Protein AF-A0A414UPX4-F1 (afdb_monomer_lite)

Radius of gyration: 13.59 Å; chains: 1; bounding box: 32×34×32 Å

Secondary structure (DSSP, 8-state):
--HHHHHHTTSEEEEEE-BTTBSSS--EEEEEETTEEEEEEEGGGPPPPHHHHHHHHHHIIIIIS-------

Sequence (72 aa):
ATYIDRVAKGETTILFLRKKQDPETPFYTMEVNNGVMIQCRAKYNGDMTEEVKEFVELFKRKKLKRTERKAG

Structure (mmCIF, N/CA/C/O backbone):
data_AF-A0A414UPX4-F1
#
_entry.id   AF-A0A414UPX4-F1
#
loop_
_atom_site.group_PDB
_atom_site.id
_atom_site.type_symbol
_atom_site.label_atom_id
_atom_site.label_alt_id
_atom_site.label_comp_id
_atom_site.label_asym_id
_atom_site.label_entity_id
_atom_site.label_seq_id
_atom_site.pdbx_PDB_ins_code
_atom_site.Cartn_x
_atom_site.Cartn_y
_atom_site.Cartn_z
_atom_site.occupancy
_atom_site.B_iso_or_equiv
_atom_site.auth_seq_id
_atom_site.auth_comp_id
_atom_site.auth_asym_id
_atom_site.auth_atom_id
_atom_site.pdbx_PDB_model_num
ATOM 1 N N . ALA A 1 1 ? 12.259 5.521 -17.136 1.00 59.38 1 ALA A N 1
ATOM 2 C CA . ALA A 1 1 ? 11.196 4.592 -16.710 1.00 59.38 1 ALA A CA 1
ATOM 3 C C . ALA A 1 1 ? 10.266 5.349 -15.787 1.00 59.38 1 ALA A C 1
ATOM 5 O O . ALA A 1 1 ? 10.702 5.802 -14.731 1.00 59.38 1 ALA A O 1
ATOM 6 N N . THR A 1 2 ? 9.040 5.569 -16.235 1.00 78.94 2 THR A N 1
ATOM 7 C CA . THR A 1 2 ? 7.994 6.185 -15.423 1.00 78.94 2 THR A CA 1
ATOM 8 C C . THR A 1 2 ? 7.547 5.209 -14.333 1.00 78.94 2 THR A C 1
ATOM 10 O O . THR A 1 2 ? 7.818 4.009 -14.400 1.00 78.94 2 THR A O 1
ATOM 13 N N . TYR A 1 3 ? 6.863 5.721 -13.312 1.00 68.56 3 TYR A N 1
ATOM 14 C CA . TYR A 1 3 ? 6.222 4.901 -12.281 1.00 68.56 3 TYR A CA 1
ATOM 15 C C . TYR A 1 3 ? 5.364 3.774 -12.886 1.00 68.56 3 TYR A C 1
ATOM 17 O O . TYR A 1 3 ? 5.423 2.633 -12.436 1.00 68.56 3 TYR A O 1
ATOM 25 N N . ILE A 1 4 ? 4.652 4.085 -13.974 1.00 77.06 4 ILE A N 1
ATOM 26 C CA . ILE A 1 4 ? 3.775 3.163 -14.703 1.00 77.06 4 ILE A CA 1
ATOM 27 C C . ILE A 1 4 ? 4.576 2.013 -15.325 1.00 77.06 4 ILE A C 1
ATOM 29 O O . ILE A 1 4 ? 4.173 0.861 -15.191 1.00 77.06 4 ILE A O 1
ATOM 33 N N . ASP A 1 5 ? 5.738 2.293 -15.923 1.00 78.62 5 ASP A N 1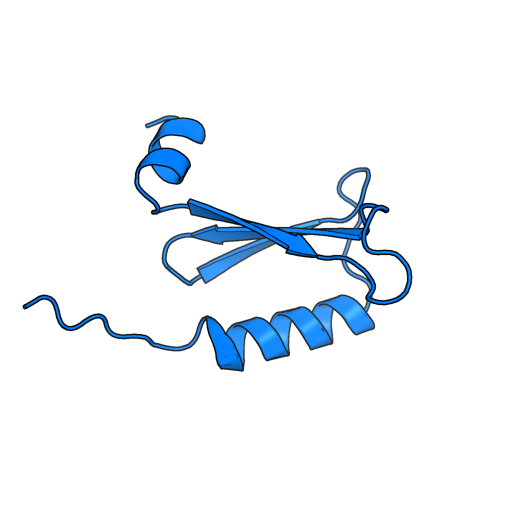
ATOM 34 C CA . ASP A 1 5 ? 6.578 1.251 -16.533 1.00 78.62 5 ASP A CA 1
ATOM 35 C C . ASP A 1 5 ? 7.052 0.224 -15.496 1.00 78.62 5 ASP A C 1
ATOM 37 O O . ASP A 1 5 ? 7.092 -0.973 -15.772 1.00 78.62 5 ASP A O 1
ATOM 41 N N . ARG A 1 6 ? 7.408 0.682 -14.288 1.00 75.62 6 ARG A N 1
ATOM 42 C CA . ARG A 1 6 ? 7.867 -0.194 -13.194 1.00 75.62 6 ARG A CA 1
ATOM 43 C C . ARG A 1 6 ? 6.735 -1.053 -12.642 1.00 75.62 6 ARG A C 1
ATOM 45 O O . ARG A 1 6 ? 6.954 -2.215 -12.308 1.00 75.62 6 ARG A O 1
ATOM 52 N N . VAL A 1 7 ? 5.525 -0.499 -12.576 1.00 76.00 7 VAL A N 1
ATOM 53 C CA . VAL A 1 7 ? 4.324 -1.255 -12.201 1.00 76.00 7 VAL A CA 1
ATOM 54 C C . VAL A 1 7 ? 3.996 -2.300 -13.267 1.00 76.00 7 VAL A C 1
ATOM 56 O O . VAL A 1 7 ? 3.798 -3.465 -12.935 1.00 76.00 7 VAL A O 1
ATOM 59 N N . ALA A 1 8 ? 4.026 -1.925 -14.549 1.00 76.75 8 ALA A N 1
ATOM 60 C CA . ALA A 1 8 ? 3.760 -2.838 -15.661 1.00 76.75 8 ALA A CA 1
ATOM 61 C C . ALA A 1 8 ? 4.766 -4.002 -15.729 1.00 76.75 8 ALA A C 1
ATOM 63 O O . ALA A 1 8 ? 4.395 -5.123 -16.066 1.00 76.75 8 ALA A O 1
ATOM 64 N N . LYS A 1 9 ? 6.029 -3.757 -15.362 1.00 80.62 9 LYS A N 1
ATOM 65 C CA . LYS A 1 9 ? 7.077 -4.787 -15.274 1.00 80.62 9 LYS A CA 1
ATOM 66 C C . LYS A 1 9 ? 7.002 -5.660 -14.018 1.00 80.62 9 LYS A C 1
ATOM 68 O O . LYS A 1 9 ? 7.765 -6.615 -13.905 1.00 80.62 9 LYS A O 1
ATOM 73 N N . GLY A 1 10 ? 6.126 -5.340 -13.064 1.00 75.19 10 GLY A N 1
ATOM 74 C CA . GLY A 1 10 ? 6.047 -6.032 -11.775 1.00 75.19 10 GLY A CA 1
ATOM 75 C C . GLY A 1 10 ? 7.192 -5.698 -10.810 1.00 75.19 10 GLY A C 1
ATOM 76 O O . GLY A 1 10 ? 7.312 -6.337 -9.767 1.00 75.19 10 GLY A O 1
ATOM 77 N N . GLU A 1 11 ? 8.013 -4.692 -11.123 1.00 82.06 11 GLU A N 1
ATOM 78 C CA . GLU A 1 11 ? 9.063 -4.184 -10.231 1.00 82.06 11 GLU A CA 1
ATOM 79 C C . GLU A 1 11 ? 8.445 -3.438 -9.042 1.00 82.06 11 GLU A C 1
ATOM 81 O O . GLU A 1 11 ? 8.933 -3.546 -7.918 1.00 82.06 11 GLU A O 1
ATOM 86 N N . THR A 1 12 ? 7.344 -2.715 -9.279 1.00 83.62 12 THR A N 1
ATOM 87 C CA . THR A 1 12 ? 6.538 -2.061 -8.242 1.00 83.62 12 THR A CA 1
ATOM 88 C C . THR A 1 12 ? 5.165 -2.722 -8.146 1.00 83.62 12 THR A C 1
ATOM 90 O O . THR A 1 12 ? 4.409 -2.768 -9.109 1.00 83.62 12 THR A O 1
ATOM 93 N N . THR A 1 13 ? 4.814 -3.200 -6.958 1.00 86.00 13 THR A N 1
ATOM 94 C CA . THR A 1 13 ? 3.497 -3.739 -6.617 1.00 86.00 13 THR A CA 1
ATOM 95 C C . THR A 1 13 ? 2.781 -2.777 -5.677 1.00 86.00 13 THR A C 1
ATOM 97 O O . THR A 1 13 ? 3.287 -2.455 -4.600 1.00 86.00 13 THR A O 1
ATOM 100 N N . ILE A 1 14 ? 1.585 -2.346 -6.070 1.00 88.12 14 ILE A N 1
ATOM 101 C CA . ILE A 1 14 ? 0.702 -1.517 -5.247 1.00 88.12 14 ILE A CA 1
ATOM 102 C C . ILE A 1 14 ? -0.331 -2.438 -4.597 1.00 88.12 14 ILE A C 1
ATOM 104 O O . ILE A 1 14 ? -1.025 -3.188 -5.281 1.00 88.12 14 ILE A O 1
ATOM 108 N N . LEU A 1 15 ? -0.425 -2.392 -3.272 1.00 89.75 15 LEU A N 1
ATOM 109 C CA . LEU A 1 15 ? -1.355 -3.179 -2.473 1.00 89.75 15 LEU A CA 1
ATOM 110 C C . LEU A 1 15 ? -2.333 -2.251 -1.756 1.00 89.75 15 LEU A C 1
ATOM 112 O O . LEU A 1 15 ? -1.954 -1.214 -1.212 1.00 89.75 15 LEU A O 1
ATOM 116 N N . PHE A 1 16 ? -3.596 -2.658 -1.709 1.00 90.56 16 PHE A N 1
ATOM 117 C CA . PHE A 1 16 ? -4.648 -1.923 -1.020 1.00 90.56 16 PHE A CA 1
ATOM 118 C C . PHE A 1 16 ? -5.012 -2.639 0.274 1.00 90.56 16 PHE A C 1
ATOM 120 O O . PHE A 1 16 ? -5.549 -3.746 0.255 1.00 90.56 16 PHE A O 1
ATOM 127 N N . LEU A 1 17 ? -4.732 -1.998 1.406 1.00 89.88 17 LEU A N 1
ATOM 128 C CA . LEU A 1 17 ? -5.158 -2.483 2.708 1.00 89.88 17 LEU A CA 1
ATOM 129 C C . LEU A 1 17 ? -6.605 -2.048 2.949 1.00 89.88 17 LEU A C 1
ATOM 131 O O . LEU A 1 17 ? -6.978 -0.893 2.698 1.00 89.88 17 LEU A O 1
ATOM 135 N N . ARG A 1 18 ? -7.418 -2.987 3.426 1.00 91.94 18 ARG A N 1
ATOM 136 C CA . ARG A 1 18 ? -8.837 -2.807 3.742 1.00 91.94 18 ARG A CA 1
ATOM 137 C C . ARG A 1 18 ? -9.150 -3.482 5.068 1.00 91.94 18 ARG A C 1
ATOM 139 O O . ARG A 1 18 ? -8.489 -4.453 5.442 1.00 91.94 18 ARG A O 1
ATOM 146 N N . LYS A 1 19 ? -10.158 -2.978 5.777 1.00 88.38 19 LYS A N 1
ATOM 147 C CA . LYS A 1 19 ? -10.661 -3.644 6.981 1.00 88.38 19 LYS A CA 1
ATOM 148 C C . LYS A 1 19 ? -11.574 -4.787 6.557 1.00 88.38 19 LYS A C 1
ATOM 150 O O . LYS A 1 19 ? -12.366 -4.640 5.640 1.00 88.38 19 LYS A O 1
ATOM 155 N N . LYS A 1 20 ? -11.510 -5.925 7.251 1.00 89.38 20 LYS A N 1
ATOM 156 C CA . LYS A 1 20 ? -12.364 -7.084 6.928 1.00 89.38 20 LYS A CA 1
ATOM 157 C C . LYS A 1 20 ? -13.861 -6.757 7.013 1.00 89.38 20 LYS A C 1
ATOM 159 O O . LYS A 1 20 ? -14.641 -7.298 6.244 1.00 89.38 20 LYS A O 1
ATOM 164 N N . GLN A 1 21 ? -14.238 -5.898 7.960 1.00 91.69 21 GLN A N 1
ATOM 165 C CA . GLN A 1 21 ? -15.622 -5.462 8.157 1.00 91.69 21 GLN A CA 1
ATOM 166 C C . GLN A 1 21 ? -16.080 -4.449 7.100 1.00 91.69 21 GLN A C 1
ATOM 168 O O . GLN A 1 21 ? -17.278 -4.278 6.921 1.00 91.69 21 GLN A O 1
ATOM 173 N N . ASP A 1 22 ? -15.140 -3.795 6.415 1.00 90.88 22 ASP A N 1
ATOM 174 C CA . ASP A 1 22 ? -15.425 -2.762 5.424 1.00 90.88 22 ASP A CA 1
ATOM 175 C C . ASP A 1 22 ? -14.412 -2.839 4.262 1.00 90.88 22 ASP A C 1
ATOM 177 O O . ASP A 1 22 ? -13.401 -2.122 4.242 1.00 90.88 22 ASP A O 1
ATOM 181 N N . PRO A 1 23 ? -14.613 -3.794 3.334 1.00 89.81 23 PRO A N 1
ATOM 182 C CA . PRO A 1 23 ? -13.697 -4.028 2.224 1.00 89.81 23 PRO A CA 1
ATOM 183 C C . PRO A 1 23 ? -13.787 -2.956 1.128 1.00 89.81 23 PRO A C 1
ATOM 185 O O . PRO A 1 23 ? -12.823 -2.777 0.380 1.00 89.81 23 PRO A O 1
ATOM 188 N N . GLU A 1 24 ? -14.915 -2.250 1.028 1.00 90.56 24 GLU A N 1
ATOM 189 C CA . GLU A 1 24 ? -15.136 -1.227 0.001 1.00 90.56 24 GLU A CA 1
ATOM 190 C C . GLU A 1 24 ? -14.503 0.114 0.382 1.00 90.56 24 GLU A C 1
ATOM 192 O O . GLU A 1 24 ? -14.043 0.852 -0.494 1.00 90.56 24 GLU A O 1
ATOM 197 N N . THR A 1 25 ? -14.368 0.404 1.678 1.00 88.44 25 THR A N 1
ATOM 198 C CA . THR A 1 25 ? -13.749 1.649 2.138 1.00 88.44 25 THR A CA 1
ATOM 199 C C . THR A 1 25 ? -12.220 1.602 2.094 1.00 88.44 25 THR A C 1
ATOM 201 O O . THR A 1 25 ? -11.587 0.753 2.735 1.00 88.44 25 THR A O 1
ATOM 204 N N . PRO A 1 26 ? -11.567 2.564 1.413 1.00 87.81 26 PRO A N 1
ATOM 205 C CA 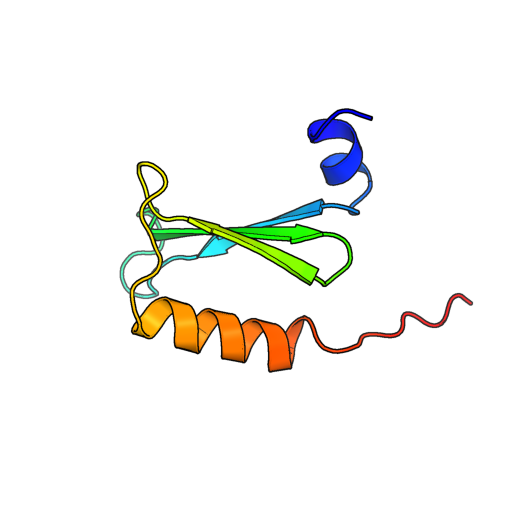. PRO A 1 26 ? -10.119 2.677 1.434 1.00 87.81 26 PRO A CA 1
ATOM 206 C C . PRO A 1 26 ? -9.557 2.943 2.827 1.00 87.81 26 PRO A C 1
ATOM 208 O O . PRO A 1 26 ? -9.982 3.874 3.505 1.00 87.81 26 PRO A O 1
ATOM 211 N N . PHE A 1 27 ? -8.553 2.157 3.223 1.00 89.31 27 PHE A N 1
ATOM 212 C CA . PHE A 1 27 ? -7.883 2.311 4.514 1.00 89.31 27 PHE A CA 1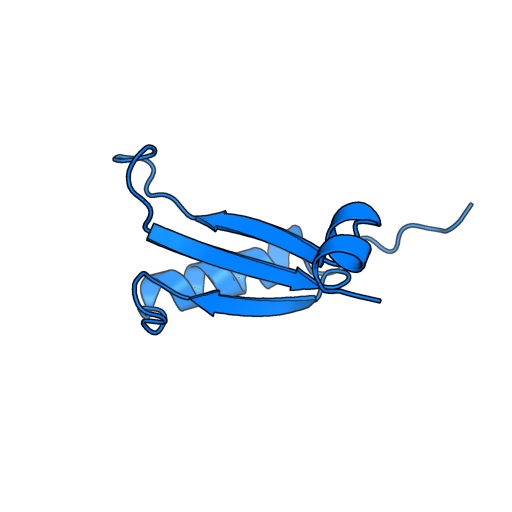
ATOM 213 C C . PHE A 1 27 ? -6.440 2.799 4.336 1.00 89.31 27 PHE A C 1
ATOM 215 O O . PHE A 1 27 ? -6.149 3.960 4.617 1.00 89.31 27 PHE A O 1
ATOM 222 N N . TYR A 1 28 ? -5.561 1.957 3.787 1.00 92.12 28 TYR A N 1
ATOM 223 C CA . TYR A 1 28 ? -4.182 2.329 3.454 1.00 92.12 28 TYR A CA 1
ATOM 224 C C . TYR A 1 28 ? -3.789 1.808 2.073 1.00 92.12 28 TYR A C 1
ATOM 226 O O . TYR A 1 28 ? -4.327 0.808 1.588 1.00 92.12 28 TYR A O 1
ATOM 234 N N . THR A 1 29 ? -2.816 2.471 1.462 1.00 91.81 29 THR A N 1
ATOM 235 C CA . THR A 1 29 ? -2.154 2.019 0.238 1.00 91.81 29 THR A CA 1
ATOM 236 C C . THR A 1 29 ? -0.698 1.728 0.558 1.00 91.81 29 THR A C 1
ATOM 238 O O . THR A 1 29 ? -0.007 2.569 1.132 1.00 91.81 29 THR A O 1
ATOM 241 N N . MET A 1 30 ? -0.244 0.534 0.195 1.00 91.00 30 MET A N 1
ATOM 242 C CA . MET A 1 30 ? 1.116 0.055 0.405 1.00 91.00 30 MET A CA 1
ATOM 243 C C . MET A 1 30 ? 1.813 -0.090 -0.944 1.00 91.00 30 MET A C 1
ATOM 245 O O . MET A 1 30 ? 1.253 -0.657 -1.877 1.00 91.00 30 MET A O 1
ATOM 249 N N . GLU A 1 31 ? 3.052 0.371 -1.035 1.00 90.19 31 GLU A N 1
ATOM 250 C CA . GLU A 1 31 ? 3.886 0.192 -2.218 1.00 90.19 31 GLU A CA 1
ATOM 251 C C . GLU A 1 31 ? 5.087 -0.682 -1.882 1.00 90.19 31 GLU A C 1
ATOM 253 O O . GLU A 1 31 ? 5.833 -0.420 -0.933 1.00 90.19 31 GLU A O 1
ATOM 258 N N . VAL A 1 32 ? 5.264 -1.730 -2.677 1.00 87.69 32 VAL A N 1
ATOM 259 C CA . VAL A 1 32 ? 6.365 -2.681 -2.583 1.00 87.69 32 VAL A CA 1
ATOM 260 C C . VAL A 1 32 ? 7.172 -2.585 -3.862 1.00 87.69 32 VAL A C 1
ATOM 262 O O . VAL A 1 32 ? 6.630 -2.818 -4.935 1.00 87.69 32 VAL A O 1
ATOM 265 N N . ASN A 1 33 ? 8.465 -2.309 -3.770 1.00 83.88 33 ASN A N 1
ATOM 266 C CA . ASN A 1 33 ? 9.373 -2.394 -4.903 1.00 83.88 33 ASN A CA 1
ATOM 267 C C . ASN A 1 33 ? 10.328 -3.572 -4.699 1.00 83.88 33 ASN A C 1
ATOM 269 O O . ASN A 1 33 ? 11.023 -3.616 -3.688 1.00 83.88 33 ASN A O 1
ATOM 273 N N . ASN A 1 34 ? 10.337 -4.538 -5.621 1.00 80.00 34 ASN A N 1
ATOM 274 C CA . ASN A 1 34 ? 11.214 -5.716 -5.568 1.00 80.00 34 ASN A CA 1
ATOM 275 C C . ASN A 1 34 ? 11.204 -6.448 -4.208 1.00 80.00 34 ASN A C 1
ATOM 277 O O . ASN A 1 34 ? 12.236 -6.875 -3.695 1.00 80.00 34 ASN A O 1
ATOM 281 N N . GLY A 1 35 ? 10.027 -6.565 -3.586 1.00 77.12 35 GLY A N 1
ATOM 282 C CA . GLY A 1 35 ? 9.880 -7.189 -2.268 1.00 77.12 35 GLY A CA 1
ATOM 283 C C . GLY A 1 35 ? 10.278 -6.296 -1.088 1.00 77.12 35 GLY A C 1
ATOM 284 O O . GLY A 1 35 ? 10.194 -6.726 0.054 1.00 77.12 35 GLY A O 1
ATOM 285 N N . VAL A 1 36 ? 10.661 -5.042 -1.312 1.00 82.12 36 VAL A N 1
ATOM 286 C CA . VAL A 1 36 ? 10.932 -4.062 -0.256 1.00 82.12 36 VAL A CA 1
ATOM 287 C C . VAL A 1 36 ? 9.750 -3.112 -0.141 1.00 82.12 36 VAL A C 1
ATOM 289 O O . VAL A 1 36 ? 9.311 -2.518 -1.119 1.00 82.12 36 VAL A O 1
ATOM 292 N N . MET A 1 37 ? 9.214 -2.952 1.065 1.00 84.56 37 MET A N 1
ATOM 293 C CA . MET A 1 37 ? 8.182 -1.949 1.320 1.00 84.56 37 MET A CA 1
ATOM 294 C C . MET A 1 37 ? 8.788 -0.544 1.235 1.00 84.56 37 MET A C 1
ATOM 296 O O . MET A 1 37 ? 9.653 -0.211 2.043 1.00 84.56 37 MET A O 1
ATOM 300 N N . ILE A 1 38 ? 8.299 0.272 0.304 1.00 87.50 38 ILE A N 1
ATOM 301 C CA . ILE A 1 38 ? 8.752 1.655 0.108 1.00 87.50 38 ILE A CA 1
ATOM 302 C C . ILE A 1 38 ? 7.887 2.626 0.905 1.00 87.50 38 ILE A C 1
ATOM 304 O O . ILE A 1 38 ? 8.405 3.506 1.588 1.00 87.50 38 ILE A O 1
ATOM 308 N N . GLN A 1 39 ? 6.566 2.454 0.851 1.00 87.06 39 GLN A N 1
ATOM 309 C CA . GLN A 1 39 ? 5.640 3.350 1.535 1.00 87.06 39 GLN A CA 1
ATOM 310 C C . GLN A 1 39 ? 4.345 2.656 1.943 1.00 87.06 39 GLN A C 1
ATOM 312 O O . GLN A 1 39 ? 3.908 1.693 1.316 1.00 87.06 39 GLN A O 1
ATOM 317 N N . CYS A 1 40 ? 3.726 3.180 2.997 1.00 89.06 40 CYS A N 1
ATOM 318 C CA . CYS A 1 40 ? 2.365 2.868 3.403 1.00 89.06 40 CYS A CA 1
ATOM 319 C C . CYS A 1 40 ? 1.709 4.169 3.871 1.00 89.06 40 CYS A C 1
ATOM 321 O O . CYS A 1 40 ? 2.204 4.804 4.804 1.00 89.06 40 CYS A O 1
ATOM 323 N N . ARG A 1 41 ? 0.649 4.598 3.183 1.00 91.31 41 ARG A N 1
ATOM 324 C CA . ARG A 1 41 ? -0.005 5.894 3.409 1.00 91.31 41 ARG A CA 1
ATOM 325 C C . ARG A 1 41 ? -1.516 5.736 3.496 1.00 91.31 41 ARG A C 1
ATOM 327 O O . ARG A 1 41 ? -2.112 4.981 2.725 1.00 91.31 41 ARG A O 1
ATOM 334 N N . ALA A 1 42 ? -2.117 6.448 4.444 1.00 88.69 42 ALA A N 1
ATOM 335 C CA . ALA A 1 42 ? -3.561 6.615 4.542 1.00 88.69 42 ALA A CA 1
ATOM 336 C C . ALA A 1 42 ? -4.041 7.701 3.567 1.00 88.69 42 ALA A C 1
ATOM 338 O O . ALA A 1 42 ? -3.257 8.337 2.853 1.00 88.69 42 ALA A O 1
ATOM 339 N N . LYS A 1 43 ? -5.355 7.936 3.555 1.00 84.31 43 LYS A N 1
ATOM 340 C CA . LYS A 1 43 ? -5.963 9.078 2.864 1.00 84.31 43 LYS A CA 1
ATOM 341 C C . LYS A 1 43 ? -5.222 10.380 3.226 1.00 84.31 43 LYS A C 1
ATOM 343 O O . LYS A 1 43 ? -4.833 10.571 4.375 1.00 84.31 43 LYS A O 1
ATOM 348 N N . TYR A 1 44 ? -5.026 11.258 2.241 1.00 83.75 44 TYR A N 1
ATOM 349 C CA . TYR A 1 44 ? -4.286 12.526 2.380 1.00 83.75 44 TYR A CA 1
ATOM 350 C C . TYR A 1 44 ? -2.817 12.378 2.819 1.00 83.75 44 TYR A C 1
ATOM 352 O O . TYR A 1 44 ? -2.300 13.229 3.533 1.00 83.75 44 TYR A O 1
ATOM 360 N N . ASN A 1 45 ? -2.137 11.304 2.400 1.00 82.31 45 ASN A N 1
ATOM 361 C CA . ASN A 1 45 ? -0.764 10.983 2.821 1.00 82.31 45 ASN A CA 1
ATOM 362 C C . ASN A 1 45 ? -0.602 10.812 4.340 1.00 82.31 45 ASN A C 1
ATOM 364 O O . ASN A 1 45 ? 0.516 10.900 4.853 1.00 82.31 45 ASN A O 1
ATOM 368 N N . GLY A 1 46 ? -1.703 10.521 5.043 1.00 86.00 46 GLY A N 1
ATOM 369 C CA . GLY A 1 46 ? -1.700 10.293 6.480 1.00 86.00 46 GLY A CA 1
ATOM 370 C C . GLY A 1 46 ? -0.730 9.184 6.881 1.00 86.00 46 GLY A C 1
ATOM 371 O O . GLY A 1 46 ? -0.526 8.208 6.146 1.00 86.00 46 GLY A O 1
ATOM 372 N N . ASP A 1 47 ? -0.125 9.349 8.052 1.00 87.25 47 ASP A N 1
ATOM 373 C CA . ASP A 1 47 ? 0.784 8.361 8.613 1.00 87.25 47 ASP A CA 1
ATOM 374 C C . ASP A 1 47 ? 0.044 7.094 9.064 1.00 87.25 47 ASP A C 1
ATOM 376 O O . ASP A 1 47 ? -1.180 7.040 9.233 1.00 87.25 47 ASP A O 1
ATOM 380 N N . MET A 1 48 ? 0.817 6.026 9.236 1.00 86.81 48 MET A N 1
ATOM 381 C CA . MET A 1 48 ? 0.310 4.780 9.794 1.00 86.81 48 MET A CA 1
ATOM 382 C C . MET A 1 48 ? -0.018 4.952 11.276 1.00 86.81 48 MET A C 1
ATOM 384 O O . MET A 1 48 ? 0.808 5.449 12.046 1.00 86.81 48 MET A O 1
ATOM 388 N N . THR A 1 49 ? -1.186 4.456 11.684 1.00 90.31 49 THR A N 1
ATOM 389 C CA . THR A 1 49 ? -1.449 4.161 13.096 1.00 90.31 49 THR A CA 1
ATOM 390 C C . THR A 1 49 ? -0.544 3.024 13.572 1.00 90.31 49 THR A C 1
ATOM 392 O O . THR A 1 49 ? -0.004 2.266 12.762 1.00 90.31 49 THR A O 1
ATOM 395 N N . GLU A 1 50 ? -0.380 2.878 14.886 1.00 89.31 50 GLU A N 1
ATOM 396 C CA . GLU A 1 50 ? 0.495 1.845 15.454 1.00 89.31 50 GLU A CA 1
ATOM 397 C C . GLU A 1 50 ? 0.048 0.424 15.070 1.00 89.31 50 GLU A C 1
ATOM 399 O O . GLU A 1 50 ? 0.860 -0.375 14.613 1.00 89.31 50 GLU A O 1
ATOM 404 N N . GLU A 1 51 ? -1.262 0.160 15.089 1.00 88.00 51 GLU A N 1
ATOM 405 C CA . GLU A 1 51 ? -1.861 -1.098 14.612 1.00 88.00 51 GLU A CA 1
ATOM 406 C C . GLU A 1 51 ? -1.450 -1.427 13.164 1.00 88.00 51 GLU A C 1
ATOM 408 O O . GLU A 1 51 ? -1.090 -2.558 12.828 1.00 88.00 51 GLU A O 1
ATOM 413 N N . VAL A 1 52 ? -1.470 -0.420 12.286 1.00 88.50 52 VAL A N 1
ATOM 414 C CA . VAL A 1 52 ? -1.120 -0.596 10.873 1.00 88.50 52 VAL A CA 1
ATOM 415 C C . VAL A 1 52 ? 0.378 -0.808 10.714 1.00 88.50 52 VAL A C 1
ATOM 417 O O . VAL A 1 52 ? 0.775 -1.639 9.900 1.00 88.50 52 VAL A O 1
ATOM 420 N N . LYS A 1 53 ? 1.217 -0.128 11.503 1.00 89.44 53 LYS A N 1
ATOM 421 C CA . LYS A 1 53 ? 2.665 -0.383 11.509 1.00 89.44 53 LYS A CA 1
ATOM 422 C C . LYS A 1 53 ? 2.970 -1.819 11.919 1.00 89.44 53 LYS A C 1
ATOM 424 O O . LYS A 1 53 ? 3.733 -2.485 11.225 1.00 89.44 53 LYS A O 1
ATOM 429 N N . GLU A 1 54 ? 2.353 -2.320 12.987 1.00 91.06 54 GLU A N 1
ATOM 430 C CA . GLU A 1 54 ? 2.540 -3.702 13.443 1.00 91.06 54 GLU A CA 1
ATOM 431 C C . GLU A 1 54 ? 2.115 -4.716 12.376 1.00 91.06 54 GLU A C 1
ATOM 433 O O . GLU A 1 54 ? 2.851 -5.668 12.084 1.00 91.06 54 GLU A O 1
ATOM 438 N N . PHE A 1 55 ? 0.963 -4.486 11.737 1.00 90.25 55 PHE A N 1
ATOM 439 C CA . PHE A 1 55 ? 0.497 -5.308 10.623 1.00 90.25 55 PHE A CA 1
ATOM 440 C C . PHE A 1 55 ? 1.477 -5.275 9.447 1.00 90.25 55 PHE A C 1
ATOM 442 O O . PHE A 1 55 ? 1.831 -6.322 8.903 1.00 90.25 55 PHE A O 1
ATOM 449 N N . VAL A 1 56 ? 1.932 -4.085 9.055 1.00 88.50 56 VAL A N 1
ATOM 450 C CA . VAL A 1 56 ? 2.874 -3.886 7.951 1.00 88.50 56 VAL A CA 1
ATOM 451 C C . VAL A 1 56 ? 4.205 -4.576 8.249 1.00 88.50 56 VAL A C 1
ATOM 453 O O . VAL A 1 56 ? 4.738 -5.259 7.379 1.00 88.50 56 VAL A O 1
ATOM 456 N N . GLU A 1 57 ? 4.724 -4.489 9.472 1.00 88.25 57 GLU A N 1
ATOM 457 C CA . GLU A 1 57 ? 5.931 -5.208 9.887 1.00 88.25 57 GLU A CA 1
ATOM 458 C C . GLU A 1 57 ? 5.735 -6.728 9.861 1.00 88.25 57 GLU A C 1
ATOM 460 O O . GLU A 1 57 ? 6.588 -7.471 9.366 1.00 88.25 57 GLU A O 1
ATOM 465 N N . LEU A 1 58 ? 4.585 -7.222 10.324 1.00 88.94 58 LEU A N 1
ATOM 466 C CA . LEU A 1 58 ? 4.245 -8.639 10.220 1.00 88.94 58 LEU A CA 1
ATOM 467 C C . LEU A 1 58 ? 4.158 -9.089 8.755 1.00 88.94 58 LEU A C 1
ATOM 469 O O . LEU A 1 58 ? 4.676 -10.153 8.407 1.00 88.94 58 LEU A O 1
ATOM 473 N N . PHE A 1 59 ? 3.542 -8.276 7.897 1.00 88.19 59 PHE A N 1
ATOM 474 C CA . PHE A 1 59 ? 3.438 -8.515 6.463 1.00 88.19 59 PHE A CA 1
ATOM 475 C C . PHE A 1 59 ? 4.821 -8.549 5.811 1.00 88.19 59 PHE A C 1
ATOM 477 O O . PHE A 1 59 ? 5.138 -9.513 5.112 1.00 88.19 59 PHE A O 1
ATOM 484 N N . LYS A 1 60 ? 5.692 -7.576 6.114 1.00 85.81 60 LYS A N 1
ATOM 485 C CA . LYS A 1 60 ? 7.089 -7.569 5.663 1.00 85.81 60 LYS A CA 1
ATOM 486 C C . LYS A 1 60 ? 7.789 -8.871 6.051 1.00 85.81 60 LYS A C 1
ATOM 488 O O . LYS A 1 60 ? 8.375 -9.545 5.207 1.00 85.81 60 LYS A O 1
ATOM 493 N N . ARG A 1 61 ? 7.680 -9.289 7.314 1.00 84.31 61 ARG A N 1
ATOM 494 C CA . ARG A 1 61 ? 8.323 -10.522 7.795 1.00 84.31 61 ARG A CA 1
ATOM 495 C C . ARG A 1 61 ? 7.766 -11.798 7.163 1.00 84.31 61 ARG A C 1
ATOM 497 O O . ARG A 1 61 ? 8.541 -12.717 6.943 1.00 84.31 61 ARG A O 1
ATOM 504 N N . LYS A 1 62 ? 6.457 -11.884 6.911 1.00 84.56 62 LYS A N 1
ATOM 505 C CA . LYS A 1 62 ? 5.804 -13.120 6.436 1.00 84.56 62 LYS A CA 1
ATOM 506 C C . LYS A 1 62 ? 5.716 -13.249 4.918 1.00 84.56 62 LYS A C 1
ATOM 508 O O . LYS A 1 62 ? 5.642 -14.366 4.418 1.00 84.56 62 LYS A O 1
ATOM 513 N N . LYS A 1 63 ? 5.617 -12.130 4.201 1.00 80.69 63 LYS A N 1
ATOM 514 C CA . LYS A 1 63 ? 5.313 -12.097 2.762 1.00 80.69 63 LYS A CA 1
ATOM 515 C C . LYS A 1 63 ? 6.415 -11.459 1.928 1.00 80.69 63 LYS A C 1
ATOM 517 O O . LYS A 1 63 ? 6.526 -11.794 0.757 1.00 80.69 63 LYS A O 1
ATOM 522 N N . LEU A 1 64 ? 7.221 -10.577 2.520 1.00 76.69 64 LEU A N 1
ATOM 523 C CA . LEU A 1 64 ? 8.303 -9.887 1.816 1.00 76.69 64 LEU A CA 1
ATOM 524 C C . LEU A 1 64 ? 9.690 -10.475 2.105 1.00 76.69 64 LEU A C 1
ATOM 526 O O . LEU A 1 64 ? 10.568 -10.422 1.247 1.00 76.69 64 LEU A O 1
ATOM 530 N N . LYS A 1 65 ? 9.906 -11.095 3.274 1.00 62.91 65 LYS A N 1
ATOM 531 C CA . LYS A 1 65 ? 11.140 -11.848 3.528 1.00 62.91 65 LYS A CA 1
ATOM 532 C C . LYS A 1 65 ? 11.171 -13.116 2.668 1.00 62.91 65 LYS A C 1
ATOM 534 O O . LYS A 1 65 ? 10.604 -14.139 3.028 1.00 62.91 65 LYS A O 1
ATOM 539 N N . ARG A 1 66 ? 11.928 -13.012 1.574 1.00 55.38 66 ARG A N 1
ATOM 540 C CA . ARG A 1 66 ? 12.601 -14.095 0.848 1.00 55.38 66 ARG A CA 1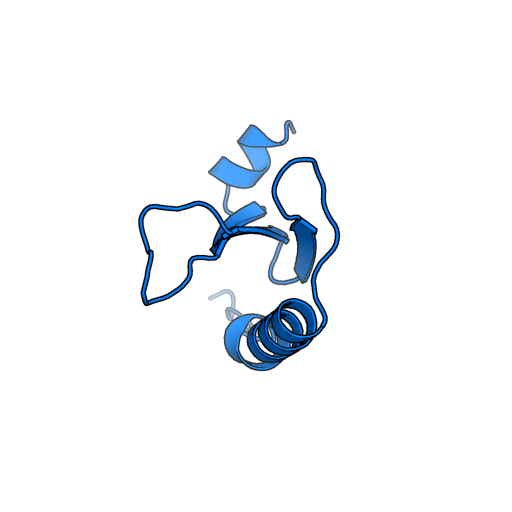
ATOM 541 C C . ARG A 1 66 ? 11.659 -15.129 0.221 1.00 55.38 66 ARG A C 1
ATOM 543 O O . ARG A 1 66 ? 11.493 -16.241 0.705 1.00 55.38 66 ARG A O 1
ATOM 550 N N . THR A 1 67 ? 11.179 -14.811 -0.976 1.00 48.25 67 THR A N 1
ATOM 551 C CA . THR A 1 67 ? 11.314 -15.791 -2.056 1.00 48.25 67 THR A CA 1
ATOM 552 C C . THR A 1 67 ? 12.545 -15.363 -2.838 1.00 48.25 67 THR A C 1
ATOM 554 O O . THR A 1 67 ? 12.479 -14.467 -3.672 1.00 48.25 67 THR A O 1
ATOM 557 N N . GLU A 1 68 ? 13.695 -15.969 -2.543 1.00 51.03 68 GLU A N 1
ATOM 558 C CA . GLU A 1 68 ? 14.683 -16.156 -3.600 1.00 51.03 68 GLU A CA 1
ATOM 559 C C . GLU A 1 68 ? 13.943 -16.929 -4.688 1.00 51.03 68 GLU A C 1
ATOM 561 O O . GLU A 1 68 ? 13.770 -18.145 -4.597 1.00 51.03 68 GLU A O 1
ATOM 566 N N . ARG A 1 69 ? 13.405 -16.224 -5.687 1.00 47.72 69 ARG A N 1
ATOM 567 C CA . ARG A 1 69 ? 13.132 -16.879 -6.955 1.00 47.72 69 ARG A CA 1
ATOM 568 C C . ARG A 1 69 ? 14.505 -17.322 -7.431 1.00 47.72 69 ARG A C 1
ATOM 570 O O . ARG A 1 69 ? 15.298 -16.494 -7.867 1.00 47.72 69 ARG A O 1
ATOM 577 N N . LYS A 1 70 ? 14.803 -18.615 -7.269 1.00 42.84 70 LYS A N 1
ATOM 578 C CA . LYS A 1 70 ? 15.805 -19.282 -8.093 1.00 42.84 70 LYS A CA 1
ATOM 579 C C . LYS A 1 70 ? 15.459 -18.898 -9.527 1.00 42.84 70 LYS A C 1
ATOM 581 O O . LYS A 1 70 ? 14.408 -19.296 -10.025 1.00 42.84 70 LYS A O 1
ATOM 586 N N . ALA A 1 71 ? 16.283 -18.042 -10.118 1.00 41.59 71 ALA A N 1
ATOM 587 C CA . ALA A 1 71 ? 16.351 -17.919 -11.558 1.0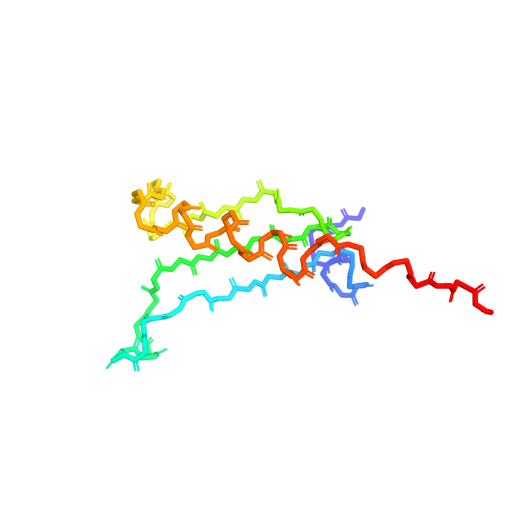0 41.59 71 ALA A CA 1
ATOM 588 C C . ALA A 1 71 ? 16.802 -19.300 -12.048 1.00 41.59 71 ALA A C 1
ATOM 590 O O . ALA A 1 71 ? 1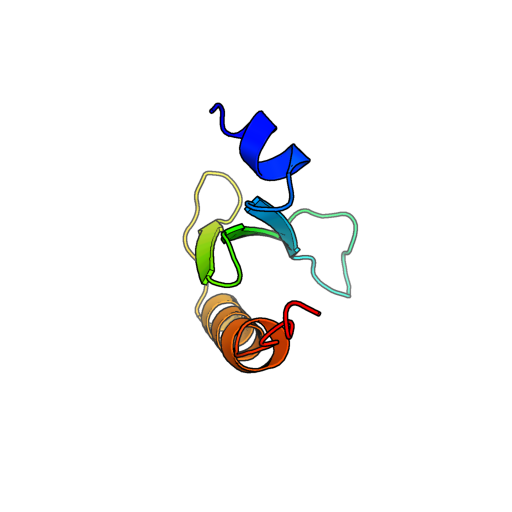7.935 -19.705 -11.789 1.00 41.59 71 ALA A O 1
ATOM 591 N N . GLY A 1 72 ? 15.845 -20.069 -12.563 1.00 36.03 72 GLY A N 1
ATOM 592 C CA . GLY A 1 72 ? 16.112 -21.202 -13.439 1.00 36.03 72 GLY A CA 1
ATOM 593 C C . GLY A 1 72 ? 16.215 -20.704 -14.867 1.00 36.03 72 GLY A C 1
ATOM 594 O O . GLY A 1 72 ? 15.582 -19.660 -15.154 1.00 36.03 72 GLY A O 1
#

Organism: Mediterraneibacter gnavus (NCBI:txid33038)

pLDDT: mean 81.22, std 13.29, range [36.03, 92.12]

InterPro domains:
  IPR025586 PcfJ-like protein [PF14284] (2-55)

Foldseek 3Di:
DDPVVCVVVVQKDKDFDDDPVGRPDGAWIWIAGQLRTDDIAGPPRHDDDPVRVVVVVVCSVPPSPDPPPPPD